Protein AF-A0A2V7RLR7-F1 (afdb_monomer_lite)

Sequence (76 aa):
MQADALLFDLDGVLVDSAECVRRVCTDWAISRGLDPASVLRVSEGRRVQDTIRAVAPHLDVDAEAEMLVALEARST

Secondary structure (DSSP, 8-state):
-------------TTHHHHHHHHHHHHHHHHTT--HHHHHHHHTTS-HHHHHHHH-TTS-HHHHHHHHHHHHTT--

pLDDT: mean 74.6, std 16.74, range [37.56, 90.0]

Foldseek 3Di:
DDDDDDDPPPCPPVPPPLVQLLVLLQVVCVVVVHDSVQLVVLVVPDQQLSSCCVGPVVDDSVVVSVVSVVSSVVVD

Radius of gyration: 15.03 Å; chains: 1; bounding box: 37×31×39 Å

Structure (mmCIF, N/CA/C/O backbone):
data_AF-A0A2V7RLR7-F1
#
_entry.id   AF-A0A2V7RLR7-F1
#
loop_
_atom_site.group_PDB
_atom_site.id
_atom_site.type_symbol
_atom_site.label_atom_id
_atom_site.label_alt_id
_atom_site.label_comp_id
_atom_site.label_asym_id
_atom_site.label_entity_id
_atom_site.label_seq_id
_atom_site.pdbx_PDB_ins_code
_atom_site.Cartn_x
_atom_site.Cartn_y
_atom_site.Cartn_z
_atom_site.occupancy
_atom_site.B_iso_or_equiv
_atom_site.auth_seq_id
_atom_site.auth_comp_id
_atom_site.auth_asym_id
_atom_site.auth_atom_id
_atom_site.pdbx_PDB_model_num
ATOM 1 N N . MET A 1 1 ? -27.164 21.910 27.059 1.00 45.75 1 MET A N 1
ATOM 2 C CA . MET A 1 1 ? -26.575 21.764 25.711 1.00 45.75 1 MET A CA 1
ATOM 3 C C . MET A 1 1 ? -25.114 21.377 25.878 1.00 45.75 1 MET A C 1
ATOM 5 O O . MET A 1 1 ? -24.521 21.885 26.821 1.00 45.75 1 MET A O 1
ATOM 9 N N . GLN A 1 2 ? -24.592 20.576 24.938 1.00 48.03 2 GLN A N 1
ATOM 10 C CA . GLN A 1 2 ? -23.176 20.223 24.702 1.00 48.03 2 GLN A CA 1
ATOM 11 C C . GLN A 1 2 ? -22.586 19.152 25.641 1.00 48.03 2 GLN A C 1
ATOM 13 O O . GLN A 1 2 ? -22.795 19.213 26.844 1.00 48.03 2 GLN A O 1
ATOM 18 N N . ALA A 1 3 ? -21.870 18.131 25.161 1.00 37.56 3 ALA A N 1
ATOM 19 C CA . ALA A 1 3 ? -21.159 17.984 23.886 1.00 37.56 3 ALA A CA 1
ATOM 20 C C . ALA A 1 3 ? -21.549 16.699 23.116 1.00 37.56 3 ALA A C 1
ATOM 22 O O . ALA A 1 3 ? -21.676 15.634 23.716 1.00 37.56 3 ALA A O 1
ATOM 23 N N . ASP A 1 4 ? -21.706 16.819 21.792 1.00 48.69 4 ASP A N 1
ATOM 24 C CA . ASP A 1 4 ? -21.844 15.713 20.839 1.00 48.69 4 ASP A CA 1
ATOM 25 C C . ASP A 1 4 ? -20.459 15.342 20.287 1.00 48.69 4 ASP A C 1
ATOM 27 O O . ASP A 1 4 ? -19.701 16.220 19.879 1.00 48.69 4 ASP A O 1
ATOM 31 N N . ALA A 1 5 ? -20.185 14.038 20.246 1.00 52.66 5 ALA A N 1
ATOM 32 C CA . ALA A 1 5 ? -18.962 13.377 19.784 1.00 52.66 5 ALA A CA 1
ATOM 33 C C . ALA A 1 5 ? -17.748 13.447 20.732 1.00 52.66 5 ALA A C 1
ATOM 35 O O . ALA A 1 5 ? -16.983 14.407 20.792 1.00 52.66 5 ALA A O 1
ATOM 36 N N . LEU A 1 6 ? -17.536 12.323 21.418 1.00 41.53 6 LEU A N 1
ATOM 37 C CA . LEU A 1 6 ? -16.276 11.961 22.050 1.00 41.53 6 LEU A CA 1
ATOM 38 C C . LEU A 1 6 ? -15.395 11.309 20.969 1.00 41.53 6 LEU A C 1
ATOM 40 O O . LEU A 1 6 ? -15.515 10.115 20.702 1.00 41.53 6 LEU A O 1
ATOM 44 N N . LEU A 1 7 ? -14.566 12.105 20.292 1.00 47.94 7 LEU A N 1
ATOM 45 C CA . LEU A 1 7 ? -13.513 11.583 19.424 1.00 47.94 7 LEU A CA 1
ATOM 46 C C . LEU A 1 7 ? -12.362 11.132 20.328 1.00 47.94 7 LEU A C 1
ATOM 48 O O . LEU A 1 7 ? -11.558 11.949 20.773 1.00 47.94 7 LEU A O 1
ATOM 52 N N . PHE A 1 8 ? -12.304 9.839 20.637 1.00 43.22 8 PHE A N 1
ATOM 53 C CA . PHE A 1 8 ? -11.053 9.242 21.084 1.00 43.22 8 PHE A CA 1
ATOM 54 C C . PHE A 1 8 ? -10.130 9.152 19.868 1.00 43.22 8 PHE A C 1
ATOM 56 O O . PHE A 1 8 ? -10.166 8.171 19.135 1.00 43.22 8 PHE A O 1
ATOM 63 N N . ASP A 1 9 ? -9.328 10.191 19.646 1.00 59.53 9 ASP A N 1
ATOM 64 C CA . ASP A 1 9 ? -7.989 9.965 19.119 1.00 59.53 9 ASP A CA 1
ATOM 65 C C . ASP A 1 9 ? -7.129 9.613 20.332 1.00 59.53 9 ASP A C 1
ATOM 67 O O . ASP A 1 9 ? -6.873 10.445 21.204 1.00 59.53 9 ASP A O 1
ATOM 71 N N . LEU A 1 10 ? -6.829 8.328 20.470 1.00 39.62 10 LEU A N 1
ATOM 72 C CA . LEU A 1 10 ? -6.015 7.802 21.557 1.00 39.62 10 LEU A CA 1
ATOM 73 C C . LEU A 1 10 ? -4.785 7.113 20.976 1.00 39.62 10 LEU A C 1
ATOM 75 O O . LEU A 1 10 ? -4.355 6.094 21.492 1.00 39.62 10 LEU A O 1
ATOM 79 N N . ASP A 1 11 ? -4.180 7.698 19.945 1.00 53.72 11 ASP A N 1
ATOM 80 C CA . ASP A 1 11 ? -2.804 7.377 19.590 1.00 53.72 11 ASP A CA 1
ATOM 81 C C . ASP A 1 11 ? -1.875 8.451 20.152 1.00 53.72 11 ASP A C 1
ATOM 83 O O . ASP A 1 11 ? -1.203 9.194 19.448 1.00 53.72 11 ASP A O 1
ATOM 87 N N . GLY A 1 12 ? -1.752 8.473 21.481 1.00 43.75 12 GLY A N 1
ATOM 88 C CA . GLY A 1 12 ? -0.623 9.095 22.185 1.00 43.75 12 GLY A CA 1
ATOM 89 C C . GLY A 1 12 ? 0.723 8.385 21.937 1.00 43.75 12 GLY A C 1
ATOM 90 O O . GLY A 1 12 ? 1.614 8.471 22.777 1.00 43.75 12 GLY A O 1
ATOM 91 N N . VAL A 1 13 ? 0.871 7.673 20.811 1.00 46.50 13 VAL A N 1
ATOM 92 C CA . VAL A 1 13 ? 2.036 6.869 20.400 1.00 46.50 13 VAL A CA 1
ATOM 93 C C . VAL A 1 13 ? 2.337 7.137 18.910 1.00 46.50 13 VAL A C 1
ATOM 95 O O . VAL A 1 13 ? 2.479 6.239 18.090 1.00 46.50 13 VAL A O 1
ATOM 98 N N . LEU A 1 14 ? 2.421 8.414 18.529 1.00 44.47 14 LEU A N 1
ATOM 99 C CA . LEU A 1 14 ? 2.599 8.903 17.146 1.00 44.47 14 LEU A CA 1
ATOM 100 C C . LEU A 1 14 ? 3.959 8.589 16.482 1.00 44.47 14 LEU A C 1
ATOM 102 O O . LEU A 1 14 ? 4.304 9.209 15.477 1.00 44.47 14 LEU A O 1
ATOM 106 N N . VAL A 1 15 ? 4.755 7.662 17.016 1.00 46.75 15 VAL A N 1
ATOM 107 C CA . VAL A 1 15 ? 6.085 7.347 16.460 1.00 46.75 15 VAL A CA 1
ATOM 108 C C . VAL A 1 15 ? 6.137 5.950 15.829 1.00 46.75 15 VAL A C 1
ATOM 110 O O . VAL A 1 15 ? 6.818 5.792 14.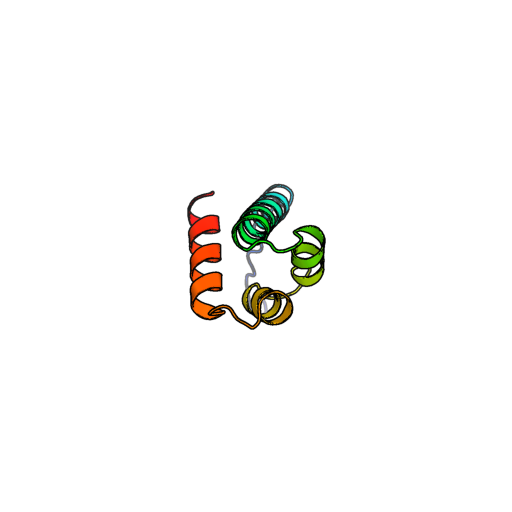820 1.00 46.75 15 VAL A O 1
ATOM 113 N N . ASP A 1 16 ? 5.353 4.973 16.301 1.00 52.97 16 ASP A N 1
ATOM 114 C CA . ASP A 1 16 ? 5.441 3.592 15.790 1.00 52.97 16 ASP A CA 1
ATOM 115 C C . ASP A 1 16 ? 4.516 3.285 14.596 1.00 52.97 16 ASP A C 1
ATOM 117 O O . ASP A 1 16 ? 4.882 2.497 13.722 1.00 52.97 16 ASP A O 1
ATOM 121 N N . SER A 1 17 ? 3.345 3.923 14.478 1.00 57.91 17 SER A N 1
ATOM 122 C CA . SER A 1 17 ? 2.394 3.609 13.394 1.00 57.91 17 SER A CA 1
ATOM 123 C C . SER A 1 17 ? 2.876 4.098 12.025 1.00 57.91 17 SER A C 1
ATOM 125 O O . SER A 1 17 ? 2.790 3.369 11.040 1.00 57.91 17 SER A O 1
ATOM 127 N N . ALA A 1 18 ? 3.473 5.290 11.952 1.00 67.44 18 ALA A N 1
ATOM 128 C CA . ALA A 1 18 ? 4.024 5.816 10.705 1.00 67.44 18 ALA A CA 1
ATOM 129 C C . ALA A 1 18 ? 5.236 5.006 10.219 1.00 67.44 18 ALA A C 1
ATOM 131 O O . ALA A 1 18 ? 5.419 4.814 9.019 1.00 67.44 18 ALA A O 1
ATOM 132 N N . GLU A 1 19 ? 6.082 4.520 11.128 1.00 73.44 19 GLU A N 1
ATOM 133 C CA . GLU A 1 19 ? 7.219 3.673 10.768 1.00 73.44 19 GLU A CA 1
ATOM 134 C C . GLU A 1 19 ? 6.782 2.262 10.359 1.00 73.44 19 GLU A C 1
ATOM 136 O O . GLU A 1 19 ? 7.275 1.750 9.351 1.00 73.44 19 GLU A O 1
ATOM 141 N N . CYS A 1 20 ? 5.791 1.686 11.046 1.00 76.00 20 CYS A N 1
ATOM 142 C CA . CYS A 1 20 ? 5.169 0.419 10.665 1.00 76.00 20 CYS A CA 1
ATOM 143 C C . CYS A 1 20 ? 4.532 0.494 9.266 1.00 76.00 20 CYS A C 1
ATOM 145 O O . CYS A 1 20 ? 4.863 -0.312 8.395 1.00 76.00 20 CYS A O 1
ATOM 147 N N . VAL A 1 21 ? 3.718 1.523 9.001 1.00 75.44 21 VAL A N 1
ATOM 148 C CA . VAL A 1 21 ? 3.095 1.758 7.685 1.00 75.44 21 VAL A CA 1
ATOM 149 C C . VAL A 1 21 ? 4.159 1.971 6.607 1.00 75.44 21 VAL A C 1
ATOM 151 O O . VAL A 1 21 ? 4.088 1.365 5.538 1.00 75.44 21 VAL A O 1
ATOM 154 N N . ARG A 1 22 ? 5.204 2.773 6.875 1.00 82.75 22 ARG A N 1
ATOM 155 C CA . ARG A 1 22 ? 6.312 2.957 5.920 1.00 82.75 22 ARG A CA 1
ATOM 156 C C . ARG A 1 22 ? 7.016 1.642 5.604 1.00 82.75 22 ARG A C 1
ATOM 158 O O . ARG A 1 22 ? 7.363 1.413 4.445 1.00 82.75 22 ARG A O 1
ATOM 165 N N . ARG A 1 23 ? 7.230 0.786 6.603 1.00 84.19 23 ARG A N 1
ATOM 166 C CA . ARG A 1 23 ? 7.861 -0.524 6.425 1.00 84.19 23 ARG A CA 1
ATOM 167 C C . ARG A 1 23 ? 6.987 -1.451 5.586 1.00 84.19 23 ARG A C 1
ATOM 169 O O . ARG A 1 23 ? 7.468 -1.965 4.584 1.00 84.19 23 ARG A O 1
ATOM 176 N N . VAL A 1 24 ? 5.708 -1.587 5.931 1.00 84.12 24 VAL A N 1
ATOM 177 C CA . VAL A 1 24 ? 4.734 -2.406 5.192 1.00 84.12 24 VAL A CA 1
ATOM 178 C C . VAL A 1 24 ? 4.616 -1.949 3.732 1.00 84.12 24 VAL A C 1
ATOM 180 O O . VAL A 1 24 ? 4.716 -2.769 2.820 1.00 84.12 24 VAL A O 1
ATOM 183 N N . CYS A 1 25 ? 4.506 -0.640 3.486 1.00 85.00 25 CYS A N 1
ATOM 184 C CA . CYS A 1 25 ? 4.486 -0.084 2.131 1.00 85.00 25 CYS A CA 1
ATOM 185 C C . CYS A 1 25 ? 5.803 -0.312 1.374 1.00 85.00 25 CYS A C 1
ATOM 187 O O . CYS A 1 25 ? 5.781 -0.555 0.167 1.00 85.00 25 CYS A O 1
ATOM 189 N N . THR A 1 26 ? 6.947 -0.243 2.059 1.00 87.06 26 THR A N 1
ATOM 190 C CA . THR A 1 26 ? 8.264 -0.496 1.453 1.00 87.06 26 THR A CA 1
ATOM 191 C C . THR A 1 26 ? 8.422 -1.962 1.068 1.00 87.06 26 THR A C 1
ATOM 193 O O . THR A 1 26 ? 8.805 -2.252 -0.064 1.00 87.06 26 THR A O 1
ATOM 196 N N . ASP A 1 27 ? 8.071 -2.881 1.966 1.00 88.38 27 ASP A N 1
ATOM 197 C CA . ASP A 1 27 ? 8.130 -4.324 1.724 1.00 88.38 27 ASP A CA 1
ATOM 198 C C . ASP A 1 27 ? 7.189 -4.721 0.577 1.00 88.38 27 ASP A C 1
ATOM 200 O O . ASP A 1 27 ? 7.579 -5.464 -0.329 1.00 88.38 27 ASP A O 1
ATOM 204 N N . TRP A 1 28 ? 5.978 -4.154 0.549 1.00 88.25 28 TRP A N 1
ATOM 205 C CA . TRP A 1 28 ? 5.047 -4.327 -0.563 1.00 88.25 28 TRP A CA 1
ATOM 206 C C . TRP A 1 28 ? 5.624 -3.797 -1.878 1.00 88.25 28 TRP A C 1
ATOM 208 O O . TRP A 1 28 ? 5.646 -4.532 -2.867 1.00 88.25 28 TRP A O 1
ATOM 218 N N . ALA A 1 29 ?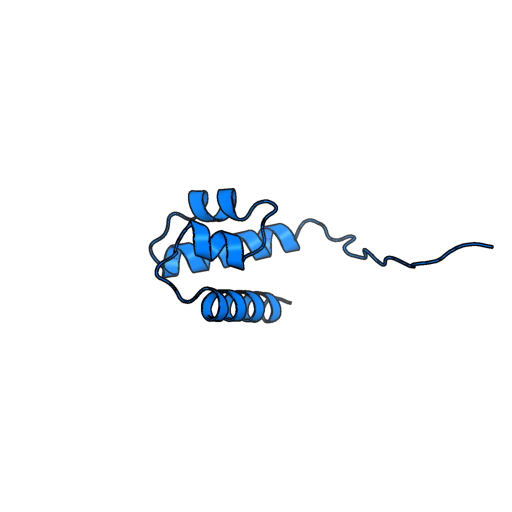 6.166 -2.576 -1.897 1.00 89.75 29 ALA A N 1
ATOM 219 C CA . ALA A 1 29 ? 6.768 -1.993 -3.095 1.00 89.75 29 ALA A CA 1
ATOM 220 C C . ALA A 1 29 ? 7.904 -2.872 -3.644 1.00 89.75 29 ALA A C 1
ATOM 222 O O . ALA A 1 29 ? 7.901 -3.207 -4.829 1.00 89.75 29 ALA A O 1
ATOM 223 N N . ILE A 1 30 ? 8.810 -3.333 -2.774 1.00 90.00 30 ILE A N 1
ATOM 224 C CA . ILE A 1 30 ? 9.905 -4.242 -3.141 1.00 90.00 30 ILE A CA 1
ATOM 225 C C . ILE A 1 30 ? 9.350 -5.551 -3.715 1.00 90.00 30 ILE A C 1
ATOM 227 O O . ILE A 1 30 ? 9.809 -5.999 -4.765 1.00 90.00 30 ILE A O 1
ATOM 231 N N . SER A 1 31 ? 8.330 -6.142 -3.080 1.00 87.56 31 SER A N 1
ATOM 232 C CA . SER A 1 31 ? 7.712 -7.395 -3.544 1.00 87.56 31 SER A CA 1
ATOM 233 C C . SER A 1 31 ? 7.071 -7.285 -4.934 1.00 87.56 31 SER A C 1
ATOM 235 O O . SER A 1 31 ? 7.000 -8.274 -5.665 1.00 87.56 31 SER A O 1
ATOM 237 N N . ARG A 1 32 ? 6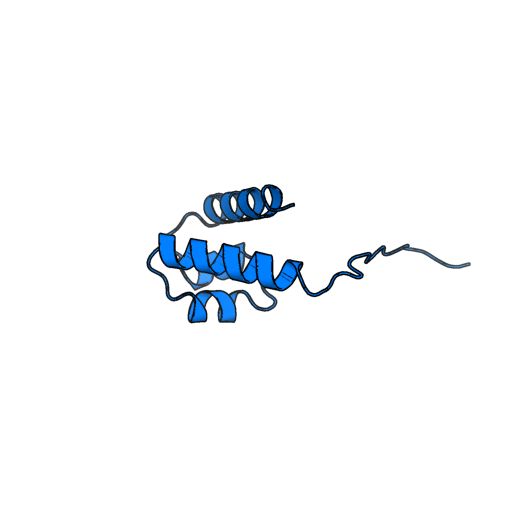.631 -6.079 -5.318 1.00 86.81 32 ARG A N 1
ATOM 238 C CA . ARG A 1 32 ? 6.022 -5.776 -6.622 1.00 86.81 32 ARG A CA 1
ATOM 239 C C . ARG A 1 32 ? 7.007 -5.180 -7.632 1.00 86.81 32 ARG A C 1
ATOM 241 O O . ARG A 1 32 ? 6.607 -4.877 -8.752 1.00 86.81 32 ARG A O 1
ATOM 248 N N . GLY A 1 33 ? 8.282 -5.027 -7.266 1.00 89.38 33 GLY A N 1
ATOM 249 C CA . GLY A 1 33 ? 9.304 -4.416 -8.121 1.00 89.38 33 GLY A CA 1
ATOM 250 C C . GLY A 1 33 ? 9.103 -2.913 -8.354 1.00 89.38 33 GLY A C 1
ATOM 251 O O . GLY A 1 33 ? 9.564 -2.381 -9.362 1.00 89.38 33 GLY A O 1
ATOM 252 N N . LEU A 1 34 ? 8.395 -2.237 -7.449 1.00 89.38 34 LEU A N 1
ATOM 253 C CA . LEU A 1 34 ? 8.143 -0.798 -7.476 1.00 89.38 34 LEU A CA 1
ATOM 254 C C . LEU A 1 34 ? 9.193 -0.056 -6.648 1.00 89.38 34 LEU A C 1
ATOM 256 O O . LEU A 1 34 ? 9.752 -0.603 -5.700 1.00 89.38 34 LEU A O 1
ATOM 260 N N . ASP A 1 35 ? 9.421 1.217 -6.971 1.00 89.31 35 ASP A N 1
ATOM 261 C CA . ASP A 1 35 ? 10.287 2.086 -6.173 1.00 89.31 35 ASP 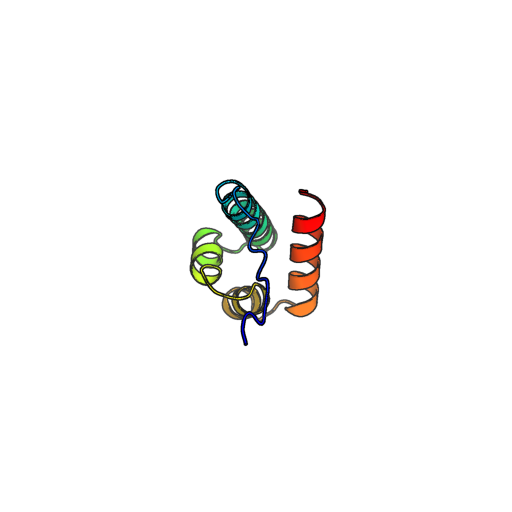A CA 1
ATOM 262 C C . ASP A 1 35 ? 9.601 2.474 -4.846 1.00 89.31 35 ASP A C 1
ATOM 264 O O . ASP A 1 35 ? 8.601 3.206 -4.875 1.00 89.31 35 ASP A O 1
ATOM 268 N N . PRO A 1 36 ? 10.135 2.060 -3.677 1.00 88.56 36 PRO A N 1
ATOM 269 C CA . PRO A 1 36 ? 9.544 2.387 -2.384 1.00 88.56 36 PRO A CA 1
ATOM 270 C C . PRO A 1 36 ? 9.429 3.889 -2.143 1.00 88.56 36 PRO A C 1
ATOM 272 O O . PRO A 1 36 ? 8.435 4.345 -1.588 1.00 88.56 36 PRO A O 1
ATOM 275 N N . ALA A 1 37 ? 10.404 4.684 -2.595 1.00 88.12 37 ALA A N 1
ATOM 276 C CA . ALA A 1 37 ? 10.376 6.129 -2.390 1.00 88.12 37 ALA A CA 1
ATOM 277 C C . ALA A 1 37 ? 9.208 6.787 -3.140 1.00 88.12 37 ALA A C 1
ATOM 279 O O . ALA A 1 37 ? 8.571 7.711 -2.628 1.00 88.12 37 ALA A O 1
ATOM 280 N N . SER A 1 38 ? 8.899 6.297 -4.341 1.00 86.75 38 SER A N 1
ATOM 281 C CA . SER A 1 38 ? 7.734 6.726 -5.114 1.00 86.75 38 SER A CA 1
ATOM 282 C C . SER A 1 38 ? 6.423 6.288 -4.463 1.00 86.75 38 SER A C 1
ATOM 284 O O . SER A 1 38 ? 5.507 7.101 -4.350 1.00 86.75 38 SER A O 1
ATOM 286 N N . VAL A 1 39 ? 6.341 5.046 -3.975 1.00 87.94 39 VAL A N 1
ATOM 287 C CA . VAL A 1 39 ? 5.147 4.532 -3.281 1.00 87.94 39 VAL A CA 1
ATOM 288 C C . VAL A 1 39 ? 4.866 5.321 -2.004 1.00 87.94 39 VAL A C 1
ATOM 290 O O . VAL A 1 39 ? 3.746 5.793 -1.820 1.00 87.94 39 VAL A O 1
ATOM 293 N N . LEU A 1 40 ? 5.877 5.547 -1.162 1.00 86.88 40 LEU A N 1
ATOM 294 C CA . LEU A 1 40 ? 5.737 6.304 0.084 1.00 86.88 40 LEU A CA 1
ATOM 295 C C . LEU A 1 40 ? 5.277 7.743 -0.168 1.00 86.88 40 LEU A C 1
ATOM 297 O O . LEU A 1 40 ? 4.322 8.192 0.457 1.00 86.88 40 LEU A O 1
ATOM 301 N N . ARG A 1 41 ? 5.871 8.432 -1.149 1.00 87.31 41 ARG A N 1
ATOM 302 C CA . ARG A 1 41 ? 5.485 9.803 -1.527 1.00 87.31 41 ARG A CA 1
ATOM 303 C C . ARG A 1 41 ? 4.031 9.904 -1.992 1.00 87.31 41 ARG A C 1
ATOM 305 O O . ARG A 1 41 ? 3.381 10.922 -1.784 1.00 87.31 41 ARG A O 1
ATOM 312 N N . VAL A 1 42 ? 3.528 8.870 -2.662 1.00 85.38 42 VAL A N 1
ATOM 313 C CA . VAL A 1 42 ? 2.129 8.809 -3.107 1.00 85.38 42 VAL A CA 1
ATOM 314 C C . VAL A 1 42 ? 1.201 8.365 -1.970 1.00 85.38 42 VAL A C 1
ATOM 316 O O . VAL A 1 42 ? 0.025 8.718 -1.977 1.00 85.38 42 VAL A O 1
ATOM 319 N N . SER A 1 43 ? 1.706 7.603 -1.000 1.00 82.44 43 SER A N 1
ATOM 320 C CA . SER A 1 43 ? 0.963 7.142 0.179 1.00 82.44 43 SER A CA 1
ATOM 321 C C . SER A 1 43 ? 0.743 8.235 1.219 1.00 82.44 43 SER A C 1
ATOM 323 O O . SER A 1 43 ? -0.229 8.163 1.969 1.00 82.44 43 SER A O 1
ATOM 325 N N . GLU A 1 44 ? 1.609 9.248 1.272 1.00 80.19 44 GLU A N 1
ATOM 326 C CA . GLU A 1 44 ? 1.472 10.378 2.191 1.00 80.19 44 GLU A CA 1
ATOM 327 C C . GLU A 1 44 ? 0.110 11.077 2.021 1.00 80.19 44 GLU A C 1
ATOM 329 O O . GLU A 1 44 ? -0.188 11.692 0.995 1.00 80.19 44 GLU A O 1
ATOM 334 N N . GLY A 1 45 ? -0.744 10.964 3.044 1.00 74.69 45 GLY A N 1
ATOM 335 C CA . GLY A 1 45 ? -2.056 11.616 3.090 1.00 74.69 45 GLY A CA 1
ATOM 336 C C . GLY A 1 45 ? -3.110 11.043 2.135 1.00 74.69 45 GLY A C 1
ATOM 337 O O . GLY A 1 45 ? -4.144 11.681 1.931 1.00 74.69 45 GLY A O 1
ATOM 338 N N . ARG A 1 46 ? -2.878 9.864 1.542 1.00 79.44 46 ARG A N 1
ATOM 339 C CA . ARG A 1 46 ? -3.834 9.185 0.652 1.00 79.44 46 ARG A CA 1
ATOM 340 C C . ARG A 1 46 ? -4.249 7.834 1.209 1.00 79.44 46 ARG A C 1
ATOM 342 O O . ARG A 1 46 ? -3.556 7.235 2.024 1.00 79.44 46 ARG A O 1
ATOM 349 N N . ARG A 1 47 ? -5.400 7.340 0.749 1.00 80.00 47 ARG A N 1
ATOM 350 C CA . ARG A 1 47 ? -5.817 5.967 1.044 1.00 80.00 47 ARG A CA 1
ATOM 351 C C . ARG A 1 47 ? -4.912 4.993 0.298 1.00 80.00 47 ARG A C 1
ATOM 353 O O . ARG A 1 47 ? -4.566 5.241 -0.855 1.00 80.00 47 ARG A O 1
ATOM 360 N N . VAL A 1 48 ? -4.630 3.846 0.915 1.00 81.00 48 VAL A N 1
ATOM 361 C CA . VAL A 1 48 ?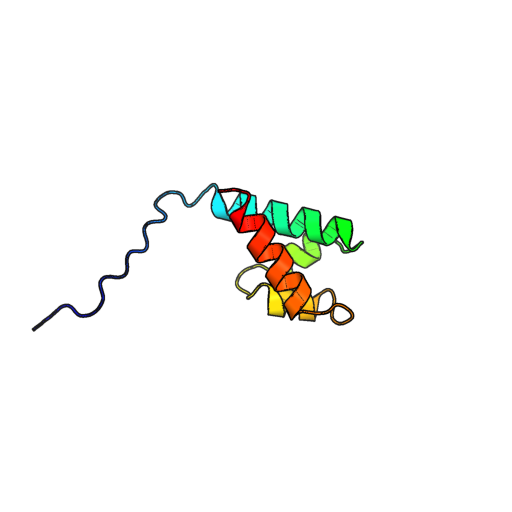 -3.775 2.799 0.331 1.00 81.00 48 VAL A CA 1
ATOM 362 C C . VAL A 1 48 ? -4.261 2.362 -1.058 1.00 81.00 48 VAL A C 1
ATOM 364 O O . VAL A 1 48 ? -3.462 2.191 -1.971 1.00 81.00 48 VAL A O 1
ATOM 367 N N . GLN A 1 49 ? -5.581 2.300 -1.262 1.00 84.81 49 GLN A N 1
ATOM 368 C CA . GLN A 1 49 ? -6.206 1.982 -2.551 1.00 84.81 49 GLN A CA 1
ATOM 369 C C . GLN A 1 49 ? -5.866 3.009 -3.642 1.00 84.81 49 GLN A C 1
ATOM 371 O O . GLN A 1 49 ? -5.588 2.644 -4.784 1.00 84.81 49 GLN A O 1
ATOM 376 N N . ASP A 1 50 ? -5.868 4.301 -3.300 1.00 86.31 50 ASP A N 1
ATOM 377 C CA . ASP A 1 50 ? -5.524 5.372 -4.240 1.00 86.31 50 ASP A CA 1
ATOM 378 C C . ASP A 1 50 ? -4.034 5.350 -4.571 1.00 86.31 50 ASP A C 1
ATOM 380 O O . ASP A 1 50 ? -3.645 5.613 -5.710 1.00 86.31 50 ASP A O 1
ATOM 384 N N . THR A 1 51 ? -3.198 4.986 -3.597 1.00 87.25 51 THR A N 1
ATOM 385 C CA . THR A 1 51 ? -1.770 4.764 -3.812 1.00 87.25 51 THR A CA 1
ATOM 386 C C . THR A 1 51 ? -1.535 3.596 -4.754 1.00 87.25 51 THR A C 1
ATOM 388 O O . THR A 1 51 ? -0.870 3.796 -5.767 1.00 87.25 51 THR A O 1
ATOM 391 N N . ILE A 1 52 ? -2.134 2.426 -4.500 1.00 88.31 52 ILE A N 1
ATOM 392 C CA . ILE A 1 52 ? -2.018 1.243 -5.367 1.00 88.31 52 ILE A CA 1
ATOM 393 C C . ILE A 1 52 ? -2.490 1.578 -6.783 1.00 88.31 52 ILE A C 1
ATOM 395 O O . ILE A 1 52 ? -1.773 1.314 -7.743 1.00 88.31 52 ILE A O 1
ATOM 399 N N . ARG A 1 53 ? -3.637 2.251 -6.935 1.00 88.62 53 ARG A N 1
ATOM 400 C CA . ARG A 1 53 ? -4.145 2.668 -8.251 1.00 88.62 53 ARG A CA 1
ATOM 401 C C . ARG A 1 53 ? -3.186 3.617 -8.979 1.00 88.62 53 ARG A C 1
ATOM 403 O O . ARG A 1 53 ? -3.108 3.576 -10.203 1.00 88.62 53 ARG A O 1
ATOM 410 N N . ALA A 1 54 ? -2.464 4.467 -8.253 1.00 86.81 54 ALA A N 1
ATOM 411 C CA . ALA A 1 54 ? -1.524 5.422 -8.833 1.00 86.81 54 ALA A CA 1
ATOM 412 C C . ALA A 1 54 ? -0.166 4.800 -9.206 1.00 86.81 54 ALA A C 1
ATOM 414 O O . ALA A 1 54 ? 0.414 5.187 -10.219 1.00 86.81 54 ALA A O 1
ATOM 415 N N . VAL A 1 55 ? 0.348 3.857 -8.411 1.00 86.94 55 VAL A N 1
ATOM 416 C CA . VAL A 1 55 ? 1.695 3.272 -8.598 1.00 86.94 55 VAL A CA 1
ATOM 417 C C . VAL A 1 55 ? 1.674 1.918 -9.305 1.00 86.94 55 VAL A C 1
ATOM 419 O O . VAL A 1 55 ? 2.652 1.535 -9.941 1.00 86.94 55 VAL A O 1
ATOM 422 N N . ALA A 1 56 ? 0.556 1.203 -9.221 1.00 86.31 56 ALA A N 1
ATOM 423 C CA . ALA A 1 56 ? 0.360 -0.127 -9.775 1.00 86.31 56 ALA A CA 1
ATOM 424 C C . ALA A 1 56 ? -1.080 -0.315 -10.300 1.00 86.31 56 ALA A C 1
ATOM 426 O O . ALA A 1 56 ? -1.791 -1.214 -9.856 1.00 86.31 56 ALA A O 1
ATOM 427 N N . PRO A 1 57 ? -1.522 0.484 -11.294 1.00 87.06 57 PRO A N 1
ATOM 428 C CA . PRO A 1 57 ? -2.880 0.399 -11.856 1.00 87.06 57 PRO A CA 1
ATOM 429 C C . PRO A 1 57 ? -3.204 -0.948 -12.523 1.00 87.06 57 PRO A C 1
ATOM 431 O O . PRO A 1 57 ? -4.350 -1.203 -12.875 1.00 87.06 57 PRO A O 1
ATOM 434 N N . HIS A 1 58 ? -2.187 -1.778 -12.749 1.00 87.56 58 HIS A N 1
ATOM 435 C CA . HIS A 1 58 ? -2.301 -3.111 -13.330 1.00 87.56 58 HIS A CA 1
ATOM 436 C C . HIS A 1 58 ? -2.585 -4.206 -12.285 1.00 87.56 58 HIS A C 1
ATOM 438 O O . HIS A 1 58 ? -2.838 -5.343 -12.676 1.00 87.56 58 HIS A O 1
ATOM 444 N N . LEU A 1 59 ? -2.510 -3.890 -10.986 1.00 87.25 59 LEU A N 1
ATOM 445 C CA . LEU A 1 59 ? -2.841 -4.807 -9.894 1.00 87.25 59 LEU A CA 1
ATOM 446 C C . LEU A 1 59 ? -4.306 -4.659 -9.471 1.00 87.25 59 LEU A C 1
ATOM 448 O O . LEU A 1 59 ? -4.936 -3.622 -9.690 1.00 87.25 59 LEU A O 1
ATOM 452 N N . ASP A 1 60 ? -4.832 -5.700 -8.829 1.00 89.81 60 ASP A N 1
ATOM 453 C CA . ASP A 1 60 ? -6.147 -5.663 -8.195 1.00 89.81 60 ASP A CA 1
ATOM 454 C C . ASP A 1 60 ? -6.074 -4.816 -6.917 1.00 89.81 60 ASP A C 1
ATOM 456 O O . ASP A 1 60 ? -5.545 -5.237 -5.889 1.00 89.81 60 ASP A O 1
ATOM 460 N N . VAL A 1 61 ? -6.577 -3.585 -7.008 1.00 87.81 61 VAL A N 1
ATOM 461 C CA . VAL A 1 61 ? -6.502 -2.589 -5.934 1.00 87.81 61 VAL A CA 1
ATOM 462 C C . VAL A 1 61 ? -7.147 -3.087 -4.643 1.00 87.81 61 VAL A C 1
ATOM 464 O O . VAL A 1 61 ? -6.611 -2.819 -3.568 1.00 87.81 61 VAL A O 1
ATOM 467 N N . ASP A 1 62 ? -8.271 -3.795 -4.739 1.00 86.62 62 ASP A N 1
ATOM 468 C CA . ASP A 1 62 ? -9.017 -4.242 -3.565 1.00 86.62 62 ASP A CA 1
ATOM 469 C C . ASP A 1 62 ? -8.281 -5.404 -2.888 1.00 86.62 62 ASP A C 1
ATOM 471 O O . ASP A 1 62 ? -8.052 -5.365 -1.678 1.00 86.62 62 ASP A O 1
ATOM 475 N N . ALA A 1 63 ? -7.787 -6.368 -3.672 1.00 87.12 63 ALA A N 1
ATOM 476 C CA . ALA A 1 63 ? -7.011 -7.491 -3.145 1.00 87.12 63 ALA A CA 1
ATOM 477 C C . ALA A 1 63 ? -5.680 -7.052 -2.501 1.00 87.12 63 ALA A C 1
ATOM 479 O O . ALA A 1 63 ? -5.298 -7.551 -1.439 1.00 87.12 63 ALA A O 1
ATOM 480 N N . GLU A 1 64 ? -4.963 -6.106 -3.114 1.00 87.00 64 GLU A N 1
ATOM 481 C CA . GLU A 1 64 ? -3.712 -5.577 -2.555 1.00 87.00 64 GLU A CA 1
ATOM 482 C C . GLU A 1 64 ? -3.964 -4.736 -1.293 1.00 87.00 64 GLU A C 1
ATOM 484 O O . GLU A 1 64 ? -3.197 -4.818 -0.332 1.00 87.00 64 GLU A O 1
ATOM 489 N N . ALA A 1 65 ? -5.054 -3.962 -1.253 1.00 85.56 65 ALA A N 1
ATOM 490 C CA . ALA A 1 65 ? -5.426 -3.198 -0.067 1.00 85.56 65 ALA A CA 1
ATOM 491 C C . ALA A 1 65 ? -5.803 -4.114 1.107 1.00 85.56 65 ALA A C 1
ATOM 493 O O . ALA A 1 65 ? -5.349 -3.882 2.227 1.00 85.56 65 ALA A O 1
ATOM 494 N N . GLU A 1 66 ? -6.572 -5.178 0.861 1.00 86.25 66 GLU A N 1
ATOM 495 C CA . GLU A 1 66 ? -6.884 -6.185 1.882 1.00 86.25 66 GLU A CA 1
ATOM 496 C C . GLU A 1 66 ? -5.621 -6.878 2.405 1.00 86.25 66 GLU A C 1
ATOM 498 O O . GLU A 1 66 ? -5.480 -7.081 3.614 1.00 86.25 66 GLU A O 1
ATOM 503 N N . MET A 1 67 ? -4.668 -7.196 1.521 1.00 85.00 67 MET A N 1
ATOM 504 C CA . MET A 1 67 ? -3.384 -7.774 1.920 1.00 85.00 67 MET A CA 1
ATOM 505 C C . MET A 1 67 ? -2.607 -6.840 2.856 1.00 85.00 67 MET A C 1
ATOM 507 O O . MET A 1 67 ? -2.094 -7.304 3.876 1.00 85.00 67 MET A O 1
ATOM 511 N N . LEU A 1 68 ? -2.525 -5.547 2.525 1.00 80.44 68 LEU A N 1
ATOM 512 C CA . LEU A 1 68 ? -1.819 -4.547 3.332 1.00 80.44 68 LEU A CA 1
ATOM 513 C C . LEU A 1 68 ? -2.468 -4.374 4.709 1.00 80.44 68 LEU A C 1
ATOM 515 O O . LEU A 1 68 ? -1.770 -4.451 5.718 1.00 80.44 68 LEU A O 1
ATOM 519 N N . VAL A 1 69 ? -3.800 -4.271 4.765 1.00 80.12 69 VAL A N 1
ATOM 520 C CA . VAL A 1 69 ? -4.559 -4.214 6.028 1.00 80.12 69 VAL A CA 1
ATOM 521 C C . VAL A 1 69 ? -4.320 -5.471 6.875 1.00 80.12 69 VAL A C 1
ATOM 523 O O . VAL A 1 69 ? -4.102 -5.391 8.084 1.00 80.12 69 VAL A O 1
ATOM 526 N N . ALA A 1 70 ? -4.293 -6.653 6.252 1.00 78.56 70 ALA A N 1
ATOM 527 C CA . ALA A 1 70 ? -3.992 -7.904 6.946 1.00 78.56 70 ALA A CA 1
ATOM 528 C C . ALA A 1 70 ? -2.521 -8.018 7.402 1.00 78.56 70 ALA A C 1
ATOM 530 O O . ALA A 1 70 ? -2.204 -8.844 8.265 1.00 78.56 70 ALA A O 1
ATOM 531 N N . LEU A 1 71 ? -1.598 -7.257 6.808 1.00 73.56 71 LEU A N 1
ATOM 532 C CA . LEU A 1 71 ? -0.192 -7.193 7.218 1.00 73.56 71 LEU A CA 1
ATOM 533 C C . LEU A 1 71 ? -0.003 -6.246 8.412 1.00 73.56 71 LEU A C 1
ATOM 535 O O . LEU A 1 71 ? 0.709 -6.589 9.357 1.00 73.56 71 LEU A O 1
ATOM 539 N N . GLU A 1 72 ? -0.706 -5.112 8.410 1.00 67.75 72 GLU A N 1
ATOM 540 C CA . GLU A 1 72 ? -0.775 -4.180 9.543 1.00 67.75 72 GLU A CA 1
ATOM 541 C C . GLU A 1 72 ? -1.377 -4.853 10.786 1.00 67.75 72 GLU A C 1
ATOM 543 O O . GLU A 1 72 ? -0.782 -4.802 11.861 1.00 67.75 72 GLU A O 1
ATOM 548 N N . ALA A 1 73 ? -2.480 -5.596 10.631 1.00 66.12 73 ALA A N 1
ATOM 549 C CA . ALA A 1 73 ? -3.136 -6.308 11.735 1.00 66.12 73 ALA A CA 1
ATOM 550 C C . ALA A 1 73 ? -2.278 -7.417 12.379 1.00 66.12 73 ALA A C 1
ATOM 552 O O . ALA A 1 73 ? -2.542 -7.818 13.508 1.00 66.12 73 ALA A O 1
ATOM 553 N N . ARG A 1 74 ? -1.262 -7.937 11.674 1.00 58.56 74 ARG A N 1
ATOM 554 C CA . ARG A 1 74 ? -0.298 -8.921 12.212 1.00 58.56 74 ARG A CA 1
ATOM 555 C C . ARG A 1 74 ? 0.908 -8.284 12.898 1.00 58.56 74 ARG A C 1
ATOM 557 O O . ARG A 1 74 ? 1.711 -9.004 13.486 1.00 58.56 74 ARG A O 1
ATOM 564 N N . SER A 1 75 ? 1.043 -6.967 12.787 1.00 51.72 75 SER A N 1
ATOM 565 C CA . SER A 1 75 ? 2.156 -6.192 13.335 1.00 51.72 75 SER A CA 1
ATOM 566 C C . SER A 1 75 ? 1.776 -5.453 14.631 1.00 51.72 75 SER A C 1
ATOM 568 O O . SER A 1 75 ? 2.555 -4.624 15.092 1.00 51.72 75 SER A O 1
ATOM 570 N N . THR A 1 76 ? 0.600 -5.759 15.203 1.00 46.62 76 THR A N 1
ATOM 571 C CA . THR A 1 76 ? 0.078 -5.296 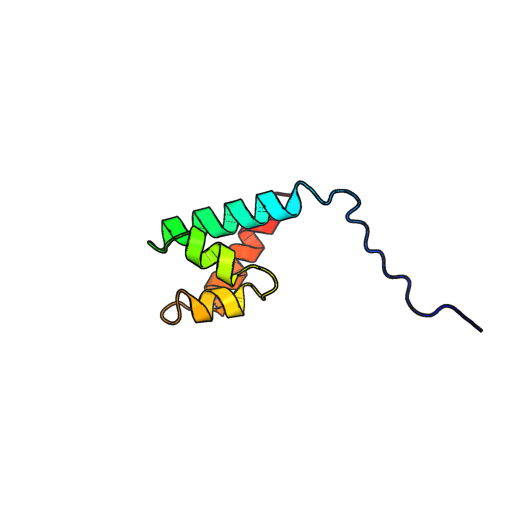16.508 1.00 46.62 76 THR A CA 1
ATOM 572 C C . THR A 1 76 ? -0.043 -6.485 17.456 1.00 46.62 76 THR A C 1
ATOM 574 O O . THR A 1 76 ? 0.285 -6.327 18.652 1.00 46.62 76 THR A O 1
#